Protein AF-A0ABD5YQP1-F1 (afdb_monomer)

Mean predicted aligned error: 10.9 Å

Sequence (111 aa):
MAQTTERLRRSLNDELEECRSEDVERRLDDLSALESALRTEQVTAELNVFAALGNEVQYALVRVLVAAQEELCVCKLHAVVDVTESGLSHALSALVDAGLVTVLKGSVSNE

Solvent-accessible surface area (backbone atoms only — not comparable to full-atom values): 6700 Å² total; per-residue (Å²): 109,73,68,57,55,53,53,52,51,54,52,52,65,73,67,48,89,58,80,47,71,72,56,49,52,52,50,51,50,52,50,50,52,52,49,58,69,61,72,40,74,62,49,58,56,51,47,40,39,49,60,40,51,70,37,71,68,36,37,50,52,52,52,51,43,66,72,63,75,56,92,75,55,70,72,61,51,55,76,75,42,101,59,53,71,70,53,48,54,51,39,51,49,46,30,39,75,41,67,75,50,85,86,81,85,74,80,83,78,87,125

pLDDT: mean 83.55, std 13.7, range [35.53, 96.25]

Organism: NCBI:txid2934937

Radius of gyration: 29.43 Å; Cα contacts (8 Å, |Δi|>4): 40; chains: 1; bounding box: 75×23×73 Å

Structure (mmCIF, N/CA/C/O backbone):
data_AF-A0ABD5YQP1-F1
#
_entry.id   AF-A0ABD5YQP1-F1
#
loop_
_atom_site.group_PDB
_atom_site.id
_atom_site.type_symbol
_atom_site.label_atom_id
_atom_site.label_alt_id
_atom_site.label_comp_id
_atom_site.label_asym_id
_atom_site.label_entity_id
_atom_site.label_seq_id
_atom_site.pdbx_PDB_ins_code
_atom_site.Cartn_x
_atom_site.Cartn_y
_atom_site.Cartn_z
_atom_site.occupancy
_atom_site.B_iso_or_equiv
_atom_site.auth_seq_id
_atom_site.auth_comp_id
_atom_site.auth_asym_id
_atom_site.auth_atom_id
_atom_site.pdbx_PDB_model_num
ATOM 1 N N . MET A 1 1 ? -43.910 11.516 51.517 1.00 55.78 1 MET A N 1
ATOM 2 C CA . MET A 1 1 ? -42.697 11.938 50.782 1.00 55.78 1 MET A CA 1
ATOM 3 C C . MET A 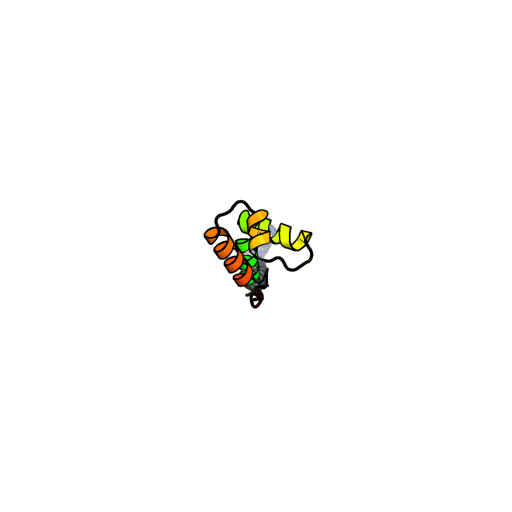1 1 ? -42.126 10.817 49.924 1.00 55.78 1 MET A C 1
ATOM 5 O O . MET A 1 1 ? -42.002 11.049 48.736 1.00 55.78 1 MET A O 1
ATOM 9 N N . ALA A 1 2 ? -41.903 9.603 50.453 1.00 61.56 2 ALA A N 1
ATOM 10 C CA . ALA A 1 2 ? -41.384 8.462 49.677 1.00 61.56 2 ALA A CA 1
ATOM 11 C C . ALA A 1 2 ? -42.215 8.078 48.426 1.00 61.56 2 ALA A C 1
ATOM 13 O O . ALA A 1 2 ? -41.653 7.845 47.365 1.00 61.56 2 ALA A O 1
ATOM 14 N N . GLN A 1 3 ? -43.554 8.079 48.509 1.00 71.38 3 GLN A N 1
ATOM 15 C CA . GLN A 1 3 ? -44.418 7.815 47.340 1.00 71.38 3 GLN A CA 1
ATOM 16 C C . GLN A 1 3 ? -44.351 8.917 46.271 1.00 71.38 3 GLN A C 1
ATOM 18 O O . GLN A 1 3 ? -44.520 8.649 45.085 1.00 71.38 3 GLN A O 1
ATOM 23 N N . THR A 1 4 ? -44.119 10.164 46.685 1.00 75.50 4 THR A N 1
ATOM 24 C CA . THR A 1 4 ? -44.036 11.318 45.783 1.00 75.50 4 THR A CA 1
ATOM 25 C C . THR A 1 4 ? -42.733 11.277 44.993 1.00 75.50 4 THR A C 1
ATOM 27 O O . THR A 1 4 ? -42.753 11.485 43.785 1.00 75.50 4 THR A O 1
ATOM 30 N N . THR A 1 5 ? -41.621 10.931 45.648 1.00 73.31 5 THR A N 1
ATOM 31 C CA . THR A 1 5 ? -40.327 10.711 44.988 1.00 73.31 5 THR A CA 1
ATOM 32 C C . THR A 1 5 ? -40.347 9.513 44.040 1.00 73.31 5 THR A C 1
ATOM 34 O O . THR A 1 5 ? -39.743 9.592 42.976 1.00 73.31 5 THR A O 1
ATOM 37 N N . GLU A 1 6 ? -41.068 8.438 44.368 1.00 76.19 6 GLU A N 1
ATOM 38 C CA . GLU A 1 6 ? -41.211 7.256 43.500 1.00 76.19 6 GLU A CA 1
ATOM 39 C C . GLU A 1 6 ? -41.997 7.565 42.213 1.00 76.19 6 GLU A C 1
ATOM 41 O O . GLU A 1 6 ? -41.606 7.174 41.113 1.00 76.19 6 GLU A O 1
ATOM 46 N N . ARG A 1 7 ? -43.093 8.328 42.337 1.00 74.19 7 ARG A N 1
ATOM 47 C CA . ARG A 1 7 ? -43.866 8.818 41.185 1.00 74.19 7 ARG A CA 1
ATOM 48 C C . ARG A 1 7 ? -43.049 9.759 40.305 1.00 74.19 7 ARG A C 1
ATOM 50 O O . ARG A 1 7 ? -43.108 9.636 39.086 1.00 74.19 7 ARG A O 1
ATOM 57 N N . LEU A 1 8 ? -42.285 10.660 40.924 1.00 71.69 8 LEU A N 1
ATOM 58 C CA . LEU A 1 8 ? -41.431 11.603 40.205 1.00 71.69 8 LEU A CA 1
ATOM 59 C C . LEU A 1 8 ? -40.316 10.873 39.439 1.00 71.69 8 LEU A C 1
ATOM 61 O O . LEU A 1 8 ? -40.086 11.176 38.275 1.00 71.69 8 LEU A O 1
ATOM 65 N N . ARG A 1 9 ? -39.683 9.860 40.053 1.00 68.50 9 ARG A N 1
ATOM 66 C CA . ARG A 1 9 ? -38.667 9.021 39.393 1.00 68.50 9 ARG A CA 1
ATOM 67 C C . ARG A 1 9 ? -39.204 8.308 38.159 1.00 68.50 9 ARG A C 1
ATOM 69 O O . ARG A 1 9 ? -38.544 8.327 37.132 1.00 68.50 9 ARG A O 1
ATOM 76 N N . ARG A 1 10 ? -40.385 7.691 38.256 1.00 69.25 10 ARG A N 1
ATOM 77 C CA . ARG A 1 10 ? -40.994 6.964 37.132 1.00 69.25 10 ARG A CA 1
ATOM 78 C C . ARG A 1 10 ? -41.357 7.906 35.977 1.00 69.25 10 ARG A C 1
ATOM 80 O O . ARG A 1 10 ? -41.067 7.577 34.841 1.00 69.25 10 ARG A O 1
ATOM 87 N N . SER A 1 11 ? -41.895 9.091 36.280 1.00 64.19 11 SER A N 1
ATOM 88 C CA . SER A 1 11 ? -42.224 10.101 35.261 1.00 64.19 11 SER A CA 1
ATOM 89 C C . SER A 1 11 ? -40.981 10.612 34.526 1.00 64.19 11 SER A C 1
ATOM 91 O O . SER A 1 11 ? -40.989 10.697 33.307 1.00 64.19 11 SER A O 1
ATOM 93 N N . LEU A 1 12 ? -39.893 10.884 35.256 1.00 66.06 12 LEU A N 1
ATOM 94 C CA . LEU A 1 12 ? -38.626 11.319 34.658 1.00 66.06 12 LEU A CA 1
ATOM 95 C C . LEU A 1 12 ? -37.982 10.226 33.794 1.00 66.06 12 LEU A C 1
ATOM 97 O O . LEU A 1 12 ? -37.371 10.533 32.782 1.00 66.06 12 LEU A O 1
ATOM 101 N N . ASN A 1 13 ? -38.120 8.954 34.174 1.00 65.00 13 ASN A N 1
ATOM 102 C CA . ASN A 1 13 ? -37.539 7.832 33.434 1.00 65.00 13 ASN A CA 1
ATOM 103 C C . ASN A 1 13 ? -38.299 7.510 32.131 1.00 65.00 13 ASN A C 1
ATOM 105 O O . ASN A 1 13 ? -37.711 6.911 31.237 1.00 65.00 13 ASN A O 1
ATOM 109 N N . ASP A 1 14 ? -39.578 7.896 32.042 1.00 61.75 14 ASP A N 1
ATOM 110 C CA . ASP A 1 14 ? -40.414 7.760 30.841 1.00 61.75 14 ASP A CA 1
ATOM 111 C C . ASP A 1 14 ? -40.339 9.009 29.925 1.00 61.75 14 ASP A C 1
ATOM 113 O O . ASP A 1 14 ? -40.547 8.885 28.722 1.00 61.75 14 ASP A O 1
ATOM 117 N N . GLU A 1 15 ? -40.038 10.203 30.464 1.00 59.47 15 GLU A N 1
ATOM 118 C CA . GLU A 1 15 ? -39.889 11.459 29.691 1.00 59.47 15 GLU A CA 1
ATOM 119 C C . GLU A 1 15 ? -38.469 11.710 29.166 1.00 59.47 15 GLU A C 1
ATOM 121 O O . GLU A 1 15 ? -38.296 12.378 28.145 1.00 59.47 15 GLU A O 1
ATOM 126 N N . LEU A 1 16 ? -37.439 11.202 29.845 1.00 57.84 16 LEU A N 1
ATOM 127 C CA . LEU A 1 16 ? -36.063 11.324 29.381 1.00 57.84 16 LEU A CA 1
ATOM 128 C C . LEU A 1 16 ? -35.786 10.238 28.331 1.00 57.84 16 LEU A C 1
ATOM 130 O O . LEU A 1 16 ? -35.240 9.183 28.641 1.00 57.84 16 LEU A O 1
ATOM 134 N N . GLU A 1 17 ? -36.059 10.548 27.059 1.00 57.22 17 GLU A N 1
ATOM 135 C CA . GLU A 1 17 ? -35.425 9.904 25.885 1.00 57.22 17 GLU A CA 1
ATOM 136 C C . GLU A 1 17 ? -33.892 10.147 25.834 1.00 57.22 17 GLU A C 1
ATOM 138 O O . GLU A 1 17 ? -33.216 9.868 24.842 1.00 57.22 17 GLU A O 1
ATOM 143 N N . GLU A 1 18 ? -33.318 10.708 26.900 1.00 58.53 18 GLU A N 1
ATOM 144 C CA . GLU A 1 18 ? -31.903 10.994 27.052 1.00 58.53 18 GLU A CA 1
ATOM 145 C C . GLU A 1 18 ? -31.151 9.739 27.496 1.00 58.53 18 GLU A C 1
ATOM 147 O O . GLU A 1 18 ? -31.622 8.933 28.298 1.00 58.53 18 GLU A O 1
ATOM 152 N N . CYS A 1 19 ? -29.946 9.566 26.958 1.00 61.56 19 CYS A N 1
ATOM 153 C CA . CYS A 1 19 ? -29.098 8.423 27.274 1.00 61.56 19 CYS A CA 1
ATOM 154 C C . CYS A 1 19 ? -28.879 8.338 28.785 1.00 61.56 19 CYS A C 1
ATOM 156 O O . CYS A 1 19 ? -28.247 9.219 29.371 1.00 61.56 19 CYS A O 1
ATOM 158 N N . ARG A 1 20 ? -29.367 7.265 29.415 1.00 70.56 20 ARG A N 1
ATOM 159 C CA . ARG A 1 20 ? -29.080 6.995 30.827 1.00 70.56 20 ARG A CA 1
ATOM 160 C C . ARG A 1 20 ? -27.586 6.715 30.984 1.00 70.56 20 ARG A C 1
ATOM 162 O O . ARG A 1 20 ? -26.910 6.366 30.017 1.00 70.56 20 ARG A O 1
ATOM 169 N N . SER A 1 21 ? -27.062 6.821 32.202 1.00 73.62 21 SER A N 1
ATOM 170 C CA . SER A 1 21 ? -25.641 6.550 32.475 1.00 73.62 21 SER A CA 1
ATOM 171 C C . SER A 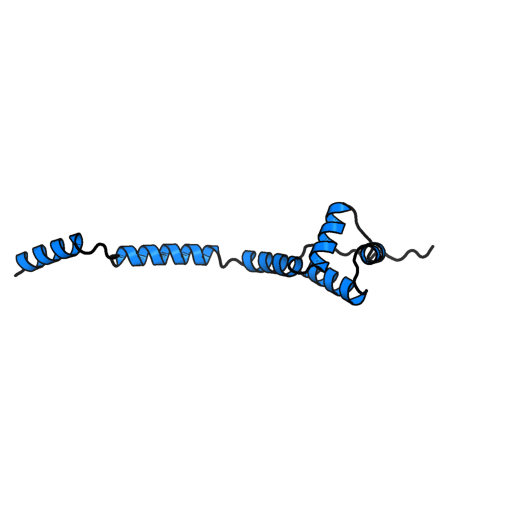1 21 ? -25.197 5.180 31.946 1.00 73.62 21 SER A C 1
ATOM 173 O O . SER A 1 21 ? -24.166 5.087 31.294 1.00 73.62 21 SER A O 1
ATOM 175 N N . GLU A 1 22 ? -26.034 4.153 32.107 1.00 75.44 22 GLU A N 1
ATOM 176 C CA . GLU A 1 22 ? -25.802 2.799 31.578 1.00 75.44 22 GLU A CA 1
ATOM 177 C C . GLU A 1 22 ? -25.736 2.751 30.036 1.00 75.44 22 GLU A C 1
ATOM 179 O O . GLU A 1 22 ? -25.017 1.935 29.461 1.00 75.44 22 GLU A O 1
ATOM 184 N N . ASP A 1 23 ? -26.489 3.611 29.340 1.00 80.56 23 ASP A N 1
ATOM 185 C CA . ASP A 1 23 ? -26.449 3.727 27.876 1.00 80.56 23 ASP A CA 1
ATOM 186 C C . ASP A 1 23 ? -25.179 4.441 27.397 1.00 80.56 23 ASP A C 1
ATOM 188 O O . ASP A 1 23 ? -24.651 4.123 26.329 1.00 80.56 23 ASP A O 1
ATOM 192 N N . VAL A 1 24 ? -24.680 5.391 28.191 1.00 85.00 24 VAL A N 1
ATOM 193 C CA . VAL A 1 24 ? -23.415 6.089 27.937 1.00 85.00 24 VAL A CA 1
ATOM 194 C C . VAL A 1 24 ? -22.229 5.158 28.172 1.00 85.00 24 VAL A C 1
ATOM 196 O O . VAL A 1 24 ? -21.374 5.061 27.297 1.00 85.00 24 VAL A O 1
ATOM 199 N N . GLU A 1 25 ? -22.197 4.443 29.298 1.00 87.44 25 GLU A N 1
ATOM 200 C CA . GLU A 1 25 ? -21.138 3.477 29.627 1.00 87.44 25 GLU A CA 1
ATOM 201 C C . GLU A 1 25 ? -21.000 2.417 28.533 1.00 87.44 25 GLU A C 1
ATOM 203 O O . GLU A 1 25 ? -19.916 2.240 27.985 1.00 87.44 25 GLU A O 1
ATOM 208 N N . ARG A 1 26 ? -22.118 1.822 28.098 1.00 87.88 26 ARG A N 1
ATOM 209 C CA . ARG A 1 26 ? -22.116 0.846 27.001 1.00 87.88 26 ARG A CA 1
ATOM 210 C C . ARG A 1 26 ? -21.548 1.414 25.700 1.00 87.88 26 ARG A C 1
ATOM 212 O O . ARG A 1 26 ? -20.772 0.750 25.028 1.00 87.88 26 ARG A O 1
ATOM 219 N N . ARG A 1 27 ? -21.913 2.649 25.336 1.00 87.38 27 ARG A N 1
ATOM 220 C CA . ARG A 1 27 ? -21.372 3.291 24.126 1.00 87.38 27 ARG A CA 1
ATOM 221 C C . ARG A 1 27 ? -19.886 3.597 24.242 1.00 87.38 27 ARG A C 1
ATOM 223 O O . ARG A 1 27 ? -19.184 3.525 23.239 1.00 87.38 27 ARG A O 1
ATOM 230 N N . LEU A 1 28 ? -19.415 3.971 25.428 1.00 92.25 28 LEU A N 1
ATOM 231 C CA . LEU A 1 28 ? -17.990 4.182 25.668 1.00 92.25 28 LEU A CA 1
ATOM 232 C C . LEU A 1 28 ? -17.220 2.862 25.565 1.00 92.25 28 LEU A C 1
ATOM 234 O O . LEU A 1 28 ? -16.156 2.846 24.949 1.00 92.25 28 LEU A O 1
ATOM 238 N N . ASP A 1 29 ? -17.780 1.765 26.077 1.00 93.94 29 ASP A N 1
ATOM 239 C CA . ASP A 1 29 ? -17.205 0.427 25.925 1.00 93.94 29 ASP A CA 1
ATOM 240 C C . ASP A 1 29 ? -17.154 -0.001 24.449 1.00 93.94 29 ASP A C 1
ATOM 242 O O . ASP A 1 29 ? -16.103 -0.436 23.973 1.00 93.94 29 ASP A O 1
ATOM 246 N N . ASP A 1 30 ? -18.239 0.203 23.692 1.00 93.06 30 ASP A N 1
ATOM 247 C CA . ASP A 1 30 ? -18.287 -0.079 22.250 1.00 93.06 30 ASP A CA 1
ATOM 248 C C . ASP A 1 30 ? -17.227 0.732 21.480 1.00 93.06 30 ASP A C 1
ATOM 250 O O . ASP A 1 30 ? -16.500 0.194 20.640 1.00 93.06 30 ASP A O 1
ATOM 254 N N . LEU A 1 31 ? -17.097 2.030 21.780 1.00 92.94 31 LEU A N 1
ATOM 255 C CA . LEU A 1 31 ? -16.091 2.904 21.166 1.00 92.94 31 LEU A CA 1
ATOM 256 C C . LEU A 1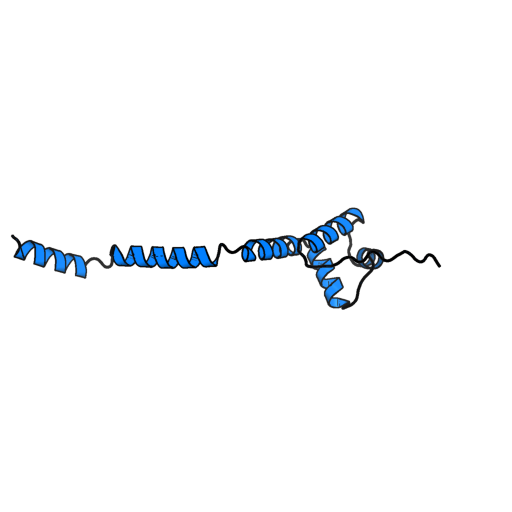 31 ? -14.662 2.494 21.544 1.00 92.94 31 LEU A C 1
ATOM 258 O O . LEU A 1 31 ? -13.785 2.503 20.683 1.00 92.94 31 LEU A O 1
ATOM 262 N N . SER A 1 32 ? -14.430 2.099 22.796 1.00 90.31 32 SER A N 1
ATOM 263 C CA . SER A 1 32 ? -13.135 1.606 23.281 1.00 90.31 32 SER A CA 1
ATOM 264 C C . SER A 1 32 ? -12.730 0.293 22.600 1.00 90.31 32 SER A C 1
ATOM 266 O O . SER A 1 32 ? -11.568 0.104 22.225 1.00 90.31 32 SER A O 1
ATOM 268 N N . ALA A 1 33 ? -13.693 -0.604 22.367 1.00 89.75 33 ALA A N 1
ATOM 269 C CA . ALA A 1 33 ? -13.471 -1.842 21.627 1.00 89.75 33 ALA A CA 1
ATOM 270 C C . ALA A 1 33 ? -13.121 -1.569 20.154 1.00 89.75 33 ALA A C 1
ATOM 272 O O . ALA A 1 33 ? -12.166 -2.150 19.633 1.00 89.75 33 ALA A O 1
ATOM 273 N N . LEU A 1 34 ? -13.839 -0.649 19.498 1.00 88.50 34 LEU A N 1
ATOM 274 C CA . LEU A 1 34 ? -13.532 -0.212 18.130 1.00 88.50 34 LEU A CA 1
ATOM 275 C C . LEU A 1 34 ? -12.152 0.444 18.039 1.00 88.50 34 LEU A C 1
ATOM 277 O O . LEU A 1 34 ? -11.369 0.126 17.147 1.00 88.50 34 LEU A O 1
ATOM 281 N N . GLU A 1 35 ? -11.829 1.329 18.976 1.00 86.06 35 GLU A N 1
ATOM 282 C CA . GLU A 1 35 ? -10.523 1.975 19.046 1.00 86.06 35 GLU A CA 1
ATOM 283 C C . GLU A 1 35 ? -9.395 0.952 19.223 1.00 86.06 35 GLU A C 1
ATOM 285 O O . GLU A 1 35 ? -8.380 1.014 18.528 1.00 86.06 35 GLU A O 1
ATOM 290 N N . SER A 1 36 ? -9.584 -0.023 20.110 1.00 84.75 36 SER A N 1
ATOM 291 C CA . SER A 1 36 ? -8.608 -1.087 20.344 1.00 84.75 36 SER A CA 1
ATOM 292 C C . SER A 1 36 ? -8.408 -1.965 19.104 1.00 84.75 36 SER A C 1
ATOM 294 O O . SER A 1 36 ? -7.276 -2.337 18.801 1.00 84.75 36 SER A O 1
ATOM 296 N N . ALA A 1 37 ? -9.474 -2.247 18.349 1.00 80.50 37 ALA A N 1
ATOM 297 C CA . ALA A 1 37 ? -9.380 -2.960 17.074 1.00 80.50 37 ALA A CA 1
ATOM 298 C C . ALA A 1 37 ? -8.588 -2.168 16.013 1.00 80.50 37 ALA A C 1
ATOM 300 O O . ALA A 1 37 ? -7.857 -2.760 15.218 1.00 80.50 37 ALA A O 1
ATOM 301 N N . LEU A 1 38 ? -8.696 -0.835 16.021 1.00 76.19 38 LEU A N 1
ATOM 302 C CA . LEU A 1 38 ? -8.012 0.057 15.078 1.00 76.19 38 LEU A CA 1
ATOM 303 C C . LEU A 1 38 ? -6.548 0.349 15.451 1.00 76.19 38 LEU A C 1
ATOM 305 O O . LEU A 1 38 ? -5.748 0.651 14.573 1.00 76.19 38 LEU A O 1
ATOM 309 N N . ARG A 1 39 ? -6.151 0.265 16.725 1.00 70.88 39 ARG A N 1
ATOM 310 C CA . ARG A 1 39 ? -4.776 0.569 17.185 1.00 70.88 39 ARG A CA 1
ATOM 311 C C . ARG A 1 39 ? -3.802 -0.611 17.054 1.00 70.88 39 ARG A C 1
ATOM 313 O O . ARG A 1 39 ? -2.985 -0.857 17.941 1.00 70.88 39 ARG A O 1
ATOM 320 N N . THR A 1 40 ? -3.874 -1.358 15.964 1.00 70.56 40 THR A N 1
ATOM 321 C CA . THR A 1 40 ? -2.980 -2.497 15.724 1.00 70.56 40 THR A CA 1
ATOM 322 C C . THR A 1 40 ? -1.734 -2.073 14.945 1.00 70.56 40 THR A C 1
ATOM 324 O O . THR A 1 40 ? -1.790 -1.188 14.094 1.00 70.56 40 THR A O 1
ATOM 327 N N . GLU A 1 41 ? -0.592 -2.730 15.194 1.00 73.94 41 GLU A N 1
ATOM 328 C CA . GLU A 1 41 ? 0.643 -2.560 14.398 1.00 73.94 41 GLU A CA 1
ATOM 329 C C . GLU A 1 41 ? 0.401 -2.762 12.891 1.00 73.94 41 GLU A C 1
ATOM 331 O O . GLU A 1 41 ? 1.097 -2.189 12.052 1.00 73.94 41 GLU A O 1
ATOM 336 N N . GLN A 1 42 ? -0.645 -3.522 12.561 1.00 78.88 42 GLN A N 1
ATOM 337 C CA . GLN A 1 42 ? -1.158 -3.705 11.215 1.00 78.88 42 GLN A CA 1
ATOM 338 C C . GLN A 1 42 ? -1.503 -2.376 10.521 1.00 78.88 42 GLN A C 1
ATOM 340 O O . GLN A 1 42 ? -1.131 -2.204 9.365 1.00 78.88 42 GLN A O 1
ATOM 345 N N . VAL A 1 43 ? -2.108 -1.402 11.215 1.00 84.44 43 VAL A N 1
ATOM 346 C CA . VAL A 1 43 ? -2.425 -0.089 10.622 1.00 84.44 43 VAL A CA 1
ATOM 347 C C . VAL A 1 43 ? -1.157 0.664 10.237 1.00 84.44 43 VAL A C 1
ATOM 349 O O . VAL A 1 43 ? -1.100 1.265 9.171 1.00 84.44 43 VAL A O 1
ATOM 352 N N . THR A 1 44 ? -0.105 0.603 11.054 1.00 84.81 44 THR A N 1
ATOM 353 C CA . THR A 1 44 ? 1.176 1.240 10.716 1.00 84.81 44 THR A CA 1
ATOM 354 C C . THR A 1 44 ? 1.802 0.604 9.472 1.00 84.81 44 THR A C 1
ATOM 356 O O . THR A 1 44 ? 2.277 1.320 8.591 1.00 84.81 44 THR A O 1
ATOM 359 N N . ALA A 1 45 ? 1.776 -0.728 9.367 1.00 85.56 45 ALA A N 1
ATOM 360 C CA . ALA A 1 45 ? 2.274 -1.434 8.187 1.00 85.56 45 ALA A CA 1
ATOM 361 C C . ALA A 1 45 ? 1.456 -1.101 6.924 1.00 85.56 45 ALA A C 1
ATOM 363 O O . ALA A 1 45 ? 2.032 -0.808 5.875 1.00 85.56 45 ALA A O 1
ATOM 364 N N . GLU A 1 46 ? 0.126 -1.072 7.032 1.00 90.12 46 GLU A N 1
ATOM 365 C CA . GLU A 1 46 ? -0.776 -0.672 5.945 1.00 90.12 46 GLU A CA 1
ATOM 366 C C . GLU A 1 46 ? -0.535 0.782 5.515 1.00 90.12 46 GLU A C 1
ATOM 368 O O . GLU A 1 46 ? -0.448 1.072 4.321 1.00 90.12 46 GLU A O 1
ATOM 373 N N . LEU A 1 47 ? -0.346 1.700 6.467 1.00 92.12 47 LEU A N 1
ATOM 374 C CA . LEU A 1 47 ? -0.034 3.100 6.178 1.00 92.12 47 LEU A CA 1
ATOM 375 C C . LEU A 1 47 ? 1.304 3.267 5.457 1.00 92.12 47 LEU A C 1
ATOM 377 O O . LEU A 1 47 ? 1.392 4.114 4.570 1.00 92.12 47 LEU A O 1
ATOM 381 N N . ASN A 1 48 ? 2.319 2.460 5.771 1.00 91.62 48 ASN A N 1
ATOM 382 C CA . ASN A 1 48 ? 3.588 2.486 5.036 1.00 91.62 48 ASN A CA 1
ATOM 383 C C . ASN A 1 48 ? 3.396 2.075 3.569 1.00 91.62 48 ASN A C 1
ATOM 385 O O . ASN A 1 48 ? 3.939 2.721 2.671 1.00 91.62 48 ASN A O 1
ATOM 389 N N . VAL A 1 49 ? 2.568 1.057 3.314 1.00 95.19 49 VAL A N 1
ATOM 390 C CA . VAL A 1 49 ? 2.192 0.650 1.951 1.00 95.19 49 VAL A CA 1
ATOM 391 C C . VAL A 1 49 ? 1.435 1.768 1.235 1.00 95.19 49 VAL A C 1
ATOM 393 O O . VAL A 1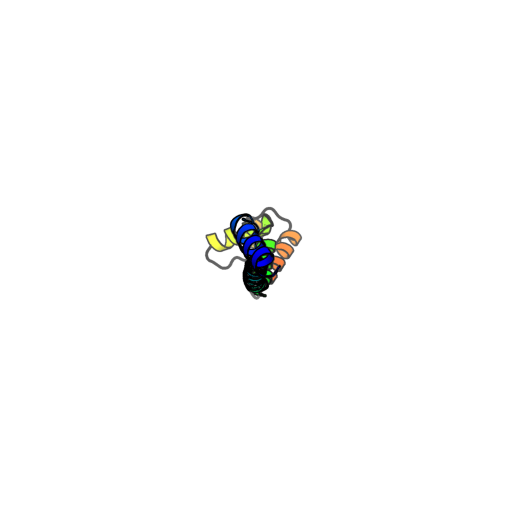 49 ? 1.781 2.119 0.107 1.00 95.19 49 VAL A O 1
ATOM 396 N N . PHE A 1 50 ? 0.431 2.371 1.878 1.00 95.81 50 PHE A N 1
ATOM 397 C CA . PHE A 1 50 ? -0.335 3.463 1.272 1.00 95.81 50 PHE A CA 1
ATOM 398 C C . PHE A 1 50 ? 0.516 4.706 1.016 1.00 95.81 50 PHE A C 1
ATOM 400 O O . PHE A 1 50 ? 0.372 5.326 -0.035 1.00 95.81 50 PHE A O 1
ATOM 407 N N . ALA A 1 51 ? 1.427 5.050 1.924 1.00 95.12 51 ALA A N 1
ATOM 408 C CA . ALA A 1 51 ? 2.356 6.157 1.737 1.00 95.12 51 ALA A CA 1
ATOM 409 C C . ALA A 1 51 ? 3.265 5.922 0.522 1.00 95.12 51 ALA A C 1
ATOM 411 O O . ALA A 1 51 ? 3.433 6.829 -0.293 1.00 95.12 51 ALA A O 1
ATOM 412 N N . ALA A 1 52 ? 3.781 4.700 0.356 1.00 96.25 52 ALA A N 1
ATOM 413 C CA . ALA A 1 52 ? 4.599 4.327 -0.796 1.00 96.25 52 ALA A CA 1
ATOM 414 C C . ALA A 1 52 ? 3.803 4.229 -2.110 1.00 96.25 52 ALA A C 1
ATOM 416 O O . ALA A 1 52 ? 4.370 4.387 -3.182 1.00 96.25 52 ALA A O 1
ATOM 417 N N . LEU A 1 53 ? 2.496 3.970 -2.076 1.00 96.25 53 LEU A N 1
ATOM 418 C CA . LEU A 1 53 ? 1.658 3.955 -3.285 1.00 96.25 53 LEU A CA 1
ATOM 419 C C . LEU A 1 53 ? 0.995 5.307 -3.583 1.00 96.25 53 LEU A C 1
ATOM 421 O O . LEU A 1 53 ? 0.456 5.493 -4.672 1.00 96.25 53 LEU A O 1
ATOM 425 N N . GLY A 1 54 ? 1.040 6.255 -2.645 1.00 96.19 54 GLY A N 1
ATOM 426 C CA . GLY A 1 54 ? 0.485 7.600 -2.801 1.00 96.19 54 GLY A CA 1
ATOM 427 C C . GLY A 1 54 ? 1.296 8.510 -3.729 1.00 96.19 54 GLY A C 1
ATOM 428 O O . GLY A 1 54 ? 0.826 9.588 -4.089 1.00 96.19 54 GLY A O 1
ATOM 429 N N . ASN A 1 55 ? 2.500 8.097 -4.131 1.00 94.56 55 ASN A N 1
ATOM 430 C CA . ASN A 1 55 ? 3.317 8.802 -5.111 1.00 94.56 55 ASN A CA 1
ATOM 431 C C . ASN A 1 55 ? 3.108 8.233 -6.520 1.00 94.56 55 ASN A C 1
ATOM 433 O O . ASN A 1 55 ? 3.153 7.021 -6.735 1.00 94.56 55 ASN A O 1
ATOM 437 N N . GLU A 1 56 ? 2.973 9.123 -7.500 1.00 92.62 56 GLU A N 1
ATOM 438 C CA . GLU A 1 56 ? 2.735 8.763 -8.899 1.00 92.62 56 GLU A CA 1
ATOM 439 C C . GLU A 1 56 ? 3.829 7.860 -9.494 1.00 92.62 56 GLU A C 1
ATOM 441 O O . GLU A 1 56 ? 3.518 6.855 -10.134 1.00 92.62 56 GLU A O 1
ATOM 446 N N . VAL A 1 57 ? 5.1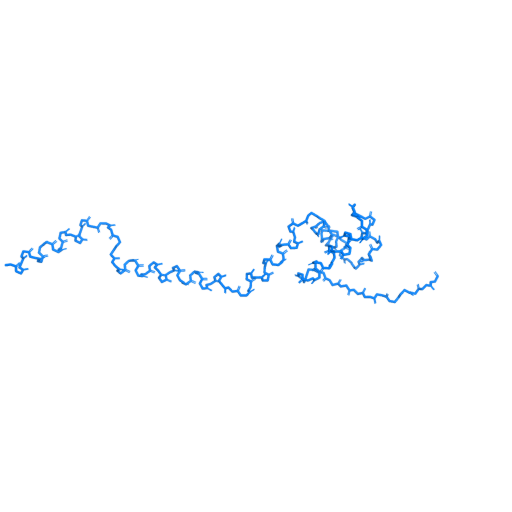05 8.162 -9.234 1.00 93.06 57 VAL A N 1
ATOM 447 C CA . VAL A 1 57 ? 6.250 7.397 -9.759 1.00 93.06 57 VAL A CA 1
ATOM 448 C C . VAL A 1 57 ? 6.286 5.999 -9.151 1.00 93.06 57 VAL A C 1
ATOM 450 O O . VAL A 1 57 ? 6.460 5.011 -9.865 1.00 93.06 57 VAL A O 1
ATOM 453 N N . GLN A 1 58 ? 6.101 5.901 -7.833 1.00 95.56 58 GLN A N 1
ATOM 454 C CA . GLN A 1 58 ? 6.092 4.623 -7.120 1.00 95.56 58 GLN A CA 1
ATOM 455 C C . GLN A 1 58 ? 4.932 3.739 -7.597 1.00 95.56 58 GLN A C 1
ATOM 457 O O . GLN A 1 58 ? 5.137 2.564 -7.913 1.00 95.56 58 GLN A O 1
ATOM 462 N N . TYR A 1 59 ? 3.735 4.314 -7.740 1.00 95.44 59 TYR A N 1
ATOM 463 C CA . TYR A 1 59 ? 2.578 3.606 -8.279 1.00 95.44 59 TYR A CA 1
ATOM 464 C C . TYR A 1 59 ? 2.810 3.136 -9.723 1.00 95.44 59 TYR A C 1
ATOM 466 O O . TYR A 1 59 ? 2.521 1.981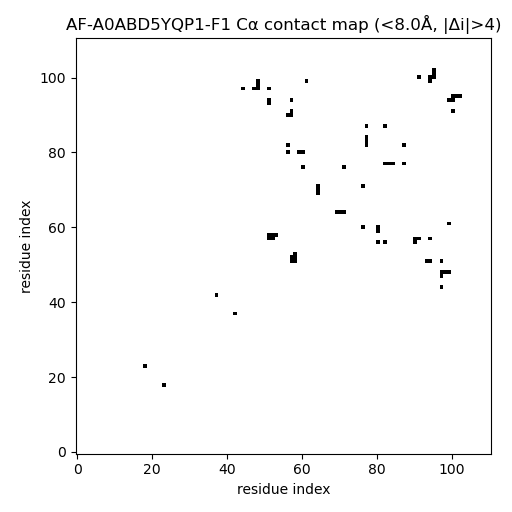 -10.049 1.00 95.44 59 TYR A O 1
ATOM 474 N N . ALA A 1 60 ? 3.381 3.986 -10.584 1.00 93.62 60 ALA A N 1
ATOM 475 C CA . ALA A 1 60 ? 3.713 3.623 -11.960 1.00 93.62 60 ALA A CA 1
ATOM 476 C C . ALA A 1 60 ? 4.714 2.457 -12.022 1.00 93.62 60 ALA A C 1
ATOM 478 O O . ALA A 1 60 ? 4.493 1.503 -12.770 1.00 93.62 60 ALA A O 1
ATOM 479 N N . LEU A 1 61 ? 5.763 2.477 -11.194 1.00 95.00 61 LEU A N 1
ATOM 480 C CA . LEU A 1 61 ? 6.744 1.389 -11.107 1.00 95.00 61 LEU A CA 1
ATOM 481 C C . LEU A 1 61 ? 6.098 0.061 -10.701 1.00 95.00 61 LEU A C 1
ATOM 483 O O . LEU A 1 61 ? 6.333 -0.958 -11.353 1.00 95.00 61 LEU A O 1
ATOM 487 N N . VAL A 1 62 ? 5.241 0.067 -9.677 1.00 95.75 62 VAL A N 1
ATOM 488 C CA . VAL A 1 62 ? 4.509 -1.137 -9.252 1.00 95.75 62 VAL A CA 1
ATOM 489 C C . VAL A 1 62 ? 3.616 -1.654 -10.380 1.00 95.75 62 VAL A C 1
ATOM 491 O O . VAL A 1 62 ? 3.601 -2.852 -10.659 1.00 95.75 62 VAL A O 1
ATOM 494 N N . ARG A 1 63 ? 2.912 -0.765 -11.091 1.00 95.25 63 ARG A N 1
ATOM 495 C CA . ARG A 1 63 ? 2.072 -1.140 -12.239 1.00 95.25 63 ARG A CA 1
ATOM 496 C C . ARG A 1 63 ? 2.877 -1.773 -13.373 1.00 95.25 63 ARG A C 1
ATOM 498 O O . ARG A 1 63 ? 2.399 -2.741 -13.963 1.00 95.25 63 ARG A O 1
ATOM 505 N N . VAL A 1 64 ? 4.072 -1.261 -13.656 1.00 95.00 64 VAL A N 1
ATOM 506 C CA . VAL A 1 64 ? 4.986 -1.835 -14.654 1.00 95.00 64 VAL A CA 1
ATOM 507 C C . VAL A 1 64 ? 5.435 -3.234 -14.234 1.00 95.00 64 VAL A C 1
ATOM 509 O O . VAL A 1 64 ? 5.326 -4.162 -15.031 1.00 95.00 64 VAL A O 1
ATOM 512 N N . LEU A 1 65 ? 5.869 -3.411 -12.983 1.00 94.75 65 LEU A N 1
ATOM 513 C CA . LEU A 1 65 ? 6.318 -4.710 -12.466 1.00 94.75 65 LEU A CA 1
ATOM 514 C C . LEU A 1 65 ? 5.193 -5.758 -12.486 1.00 94.75 65 LEU A C 1
ATOM 516 O O . LEU A 1 65 ? 5.397 -6.877 -12.957 1.00 94.75 65 LEU A O 1
ATOM 520 N N . VAL A 1 66 ? 3.985 -5.383 -12.053 1.00 96.00 66 VAL A N 1
ATOM 521 C CA . VAL A 1 66 ? 2.805 -6.266 -12.089 1.00 96.00 66 VAL A CA 1
ATOM 522 C C . VAL A 1 66 ? 2.431 -6.646 -13.522 1.00 96.00 66 VAL A C 1
ATOM 524 O O . VAL A 1 66 ? 2.086 -7.797 -13.775 1.00 96.00 66 VAL A O 1
ATOM 527 N N .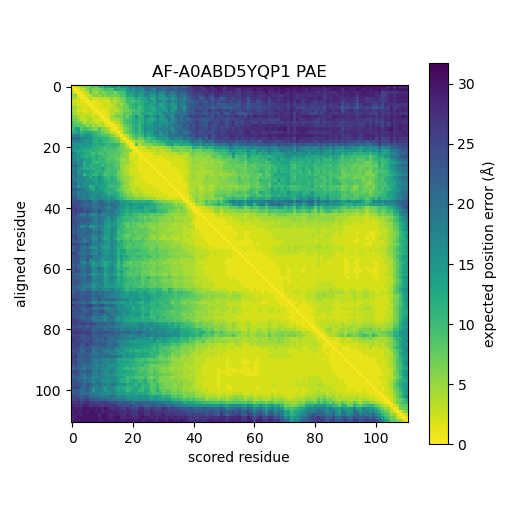 ALA A 1 67 ? 2.497 -5.704 -14.466 1.00 95.62 67 ALA A N 1
ATOM 528 C CA . ALA A 1 67 ? 2.193 -5.983 -15.867 1.00 95.62 67 ALA A CA 1
ATOM 529 C C . ALA A 1 67 ? 3.245 -6.888 -16.528 1.00 95.62 67 ALA A C 1
ATOM 531 O O . ALA A 1 67 ? 2.890 -7.730 -17.351 1.00 95.62 67 ALA A O 1
ATOM 532 N N . ALA A 1 68 ? 4.519 -6.722 -16.165 1.00 94.62 68 ALA A N 1
ATOM 533 C CA . ALA A 1 68 ? 5.620 -7.509 -16.706 1.00 94.62 68 ALA A CA 1
ATOM 534 C C . ALA A 1 68 ? 5.606 -8.965 -16.208 1.00 94.62 68 ALA A C 1
ATOM 536 O O . ALA A 1 68 ? 5.972 -9.858 -16.965 1.00 94.62 68 ALA A O 1
ATOM 537 N N . GLN A 1 69 ? 5.162 -9.208 -14.965 1.00 94.38 69 GLN A N 1
ATOM 538 C CA . GLN A 1 69 ? 5.190 -10.529 -14.310 1.00 94.38 69 GLN A CA 1
ATOM 539 C C . GLN A 1 69 ? 6.583 -11.194 -14.314 1.00 94.38 69 GLN A C 1
ATOM 541 O O . GLN A 1 69 ? 6.702 -12.415 -14.221 1.00 94.38 69 GLN A O 1
ATOM 546 N N . GLU A 1 70 ? 7.639 -10.387 -14.409 1.00 92.75 70 GLU A N 1
ATOM 547 C CA . GLU A 1 70 ? 9.036 -10.814 -14.410 1.00 92.75 70 GLU A CA 1
ATOM 548 C C . GLU A 1 70 ? 9.904 -9.823 -13.628 1.00 92.75 70 GLU A C 1
ATOM 550 O O . GLU A 1 70 ? 9.498 -8.696 -13.330 1.00 92.75 70 GLU A O 1
ATOM 555 N N . GLU A 1 71 ? 11.129 -10.237 -13.317 1.00 92.50 71 GLU A N 1
ATOM 556 C CA . GLU A 1 71 ? 12.139 -9.347 -12.759 1.00 92.50 71 GLU A CA 1
ATOM 557 C C . GLU A 1 71 ? 12.636 -8.371 -13.833 1.00 92.50 71 GLU A C 1
ATOM 559 O O . GLU A 1 71 ? 13.058 -8.763 -14.924 1.00 92.50 71 GLU A O 1
ATOM 564 N N . LEU A 1 72 ? 12.627 -7.077 -13.513 1.00 92.88 72 LEU A N 1
ATOM 565 C CA . LEU A 1 72 ? 13.123 -6.033 -14.402 1.00 92.88 72 LEU A CA 1
ATOM 566 C C . LEU A 1 72 ? 14.399 -5.420 -13.839 1.00 92.88 72 LEU A C 1
ATOM 568 O O . LEU A 1 72 ? 14.465 -5.024 -12.677 1.00 92.88 72 LEU A O 1
ATOM 572 N N . CYS A 1 73 ? 15.418 -5.291 -14.690 1.00 92.19 73 CYS A N 1
ATOM 573 C CA . CYS A 1 73 ? 16.603 -4.530 -14.327 1.00 92.19 73 CYS A CA 1
ATOM 574 C C . CYS A 1 73 ? 16.275 -3.032 -14.247 1.00 92.19 73 CYS A C 1
ATOM 576 O O . CYS A 1 73 ? 15.394 -2.526 -14.949 1.00 92.19 73 CYS A O 1
ATOM 578 N N . VAL A 1 74 ? 17.040 -2.300 -13.435 1.00 90.06 74 VAL A N 1
ATOM 579 C CA . VAL A 1 74 ? 16.850 -0.853 -13.252 1.00 90.06 74 VAL A CA 1
ATOM 580 C C . VAL A 1 74 ? 16.918 -0.081 -14.577 1.00 90.06 74 VAL A C 1
ATOM 582 O O . VAL A 1 74 ? 16.154 0.857 -14.780 1.00 90.06 74 VAL A O 1
ATOM 585 N N . CYS A 1 75 ? 17.752 -0.527 -15.524 1.00 89.75 75 CYS A N 1
ATOM 586 C CA . CYS A 1 75 ? 17.880 0.092 -16.844 1.00 89.75 75 CYS A CA 1
ATOM 587 C C . CYS A 1 75 ? 16.580 0.002 -17.657 1.00 89.75 75 CYS A C 1
ATOM 589 O O . CYS A 1 75 ? 16.203 0.968 -18.316 1.00 89.75 75 CYS A O 1
ATOM 591 N N . LYS A 1 76 ? 15.872 -1.138 -17.596 1.00 90.75 76 LYS A N 1
ATOM 592 C CA . LYS A 1 76 ? 14.562 -1.299 -18.247 1.00 90.75 76 LYS A CA 1
ATOM 593 C C . LYS A 1 76 ? 13.516 -0.404 -17.582 1.00 90.75 76 LYS A C 1
ATOM 595 O O . LYS A 1 76 ? 12.738 0.228 -18.285 1.00 90.75 76 LYS A O 1
ATOM 600 N N . LEU A 1 77 ? 13.518 -0.314 -16.250 1.00 91.38 77 LEU A N 1
ATOM 601 C CA . LEU A 1 77 ? 12.578 0.538 -15.512 1.00 91.38 77 LEU A CA 1
ATOM 602 C C . LEU A 1 77 ? 12.762 2.022 -15.857 1.00 91.38 77 LEU A C 1
ATOM 604 O O . LEU A 1 77 ? 11.780 2.709 -16.126 1.00 91.38 77 LEU A O 1
ATOM 608 N N . HIS A 1 78 ? 14.007 2.495 -15.943 1.00 90.06 78 HIS A N 1
ATOM 609 C CA . HIS A 1 78 ? 14.313 3.876 -16.332 1.00 90.06 78 HIS A CA 1
ATOM 610 C C . HIS A 1 78 ? 13.847 4.217 -17.760 1.00 90.06 78 HIS A C 1
ATOM 612 O O . HIS A 1 78 ? 13.577 5.374 -18.061 1.00 90.06 78 HIS A O 1
ATOM 618 N N . ALA A 1 79 ? 13.744 3.236 -18.661 1.00 87.38 79 ALA A N 1
ATOM 619 C CA . ALA A 1 79 ? 13.251 3.473 -20.020 1.00 87.38 79 ALA A CA 1
ATOM 620 C C . ALA A 1 79 ? 11.720 3.635 -20.095 1.00 87.38 79 ALA A C 1
ATOM 622 O O . ALA A 1 79 ? 11.211 4.148 -21.088 1.00 87.38 79 ALA A O 1
ATOM 623 N N . VAL A 1 80 ? 10.989 3.172 -19.075 1.00 87.69 80 VAL A N 1
ATOM 624 C CA . VAL A 1 80 ? 9.515 3.157 -19.056 1.00 87.69 80 VAL A CA 1
ATOM 625 C C . VAL A 1 80 ? 8.943 4.287 -18.199 1.00 87.69 80 VAL A C 1
ATOM 627 O O . VAL A 1 80 ? 7.805 4.700 -18.414 1.00 87.69 80 VAL A O 1
ATOM 630 N N . VAL A 1 81 ? 9.715 4.799 -17.238 1.00 84.44 81 VAL A N 1
ATOM 631 C CA . VAL A 1 81 ? 9.269 5.830 -16.295 1.00 84.44 81 VAL A CA 1
ATOM 632 C C . VAL A 1 81 ? 10.072 7.109 -16.512 1.00 84.44 81 VAL A C 1
ATOM 634 O O . VAL A 1 81 ? 11.298 7.081 -16.489 1.00 84.44 81 VAL A O 1
ATOM 637 N N . ASP A 1 82 ? 9.380 8.232 -16.710 1.00 82.19 82 ASP A N 1
ATOM 638 C CA . ASP A 1 82 ? 9.994 9.537 -16.991 1.00 82.19 82 ASP A CA 1
ATOM 639 C C . ASP A 1 82 ? 10.480 10.221 -15.703 1.00 82.19 82 ASP A C 1
ATOM 641 O O . ASP A 1 82 ? 9.861 11.145 -15.174 1.00 82.19 82 ASP A O 1
ATOM 645 N N . VAL A 1 83 ? 11.568 9.700 -15.137 1.00 86.69 83 VAL A N 1
ATOM 646 C CA . VAL A 1 83 ? 12.209 10.235 -13.929 1.00 86.69 83 VAL A CA 1
ATOM 647 C C . VAL A 1 83 ? 13.724 10.233 -14.063 1.00 86.69 83 VAL A C 1
ATOM 649 O O . VAL A 1 83 ? 14.300 9.514 -14.875 1.00 86.69 83 VAL A O 1
ATOM 652 N N . THR A 1 84 ? 14.391 11.032 -13.230 1.00 89.19 84 THR A N 1
ATOM 653 C CA . THR A 1 84 ? 15.851 10.988 -13.117 1.00 89.19 84 THR A CA 1
ATOM 654 C C . THR A 1 84 ? 16.312 9.682 -12.469 1.00 89.19 84 THR A C 1
ATOM 656 O O . THR A 1 84 ? 15.589 9.077 -11.676 1.00 89.19 84 THR A O 1
ATOM 659 N N . GLU A 1 85 ? 17.566 9.295 -12.706 1.00 85.19 85 GLU A N 1
ATOM 660 C CA . GLU A 1 85 ? 18.182 8.124 -12.066 1.00 85.19 85 GLU A CA 1
ATOM 661 C C . GLU A 1 85 ? 18.119 8.193 -10.528 1.00 85.19 85 GLU A C 1
ATOM 663 O O . GLU A 1 85 ? 17.775 7.218 -9.858 1.00 85.19 85 GLU A O 1
ATOM 668 N N . SER A 1 86 ? 18.376 9.376 -9.958 1.00 88.69 86 SER A N 1
ATOM 669 C CA . SER A 1 86 ? 18.247 9.616 -8.518 1.00 88.69 86 SER A CA 1
ATOM 670 C C . SER A 1 86 ? 16.804 9.472 -8.025 1.00 88.69 86 SER A C 1
ATOM 672 O O . SER A 1 86 ? 16.580 8.903 -6.955 1.00 88.69 86 SER A O 1
ATOM 674 N N . GLY A 1 87 ? 15.827 9.936 -8.811 1.00 90.56 87 GLY A N 1
ATOM 675 C CA . GLY A 1 87 ? 14.403 9.789 -8.518 1.00 90.56 87 GLY A CA 1
ATOM 676 C C . GLY A 1 87 ? 13.959 8.329 -8.550 1.00 90.56 87 GLY A C 1
ATOM 677 O O . GLY A 1 87 ? 13.260 7.883 -7.642 1.00 90.56 87 GLY A O 1
ATOM 678 N N . LEU A 1 88 ? 14.433 7.561 -9.533 1.00 91.88 88 LEU A N 1
ATOM 679 C CA . LEU A 1 88 ? 14.157 6.130 -9.645 1.00 91.88 88 LEU A CA 1
ATOM 680 C C . LEU A 1 88 ? 14.730 5.344 -8.461 1.00 91.88 88 LEU A C 1
ATOM 682 O O . LEU A 1 88 ? 14.021 4.547 -7.851 1.00 91.88 88 LEU A O 1
ATOM 686 N N . SER A 1 89 ? 15.993 5.588 -8.104 1.00 91.88 89 SER A N 1
ATOM 687 C CA . SER A 1 89 ? 16.642 4.928 -6.963 1.00 91.88 89 SER A CA 1
ATOM 688 C C . SER A 1 89 ? 15.908 5.208 -5.648 1.00 91.88 89 SER A C 1
ATOM 690 O O . SER A 1 89 ? 15.657 4.295 -4.854 1.00 91.88 89 SER A O 1
ATOM 692 N N . HIS A 1 90 ? 15.490 6.460 -5.441 1.00 93.19 90 HIS A N 1
ATOM 693 C CA . HIS A 1 90 ? 14.711 6.843 -4.269 1.00 93.19 90 HIS A CA 1
ATOM 694 C C . HIS A 1 90 ? 13.333 6.167 -4.245 1.00 93.19 90 HIS A C 1
ATOM 696 O O . HIS A 1 90 ? 12.946 5.600 -3.223 1.00 93.19 90 HIS A O 1
ATOM 702 N N . ALA A 1 91 ? 12.623 6.158 -5.378 1.00 94.25 91 ALA A N 1
ATOM 703 C CA . ALA A 1 91 ? 11.327 5.498 -5.49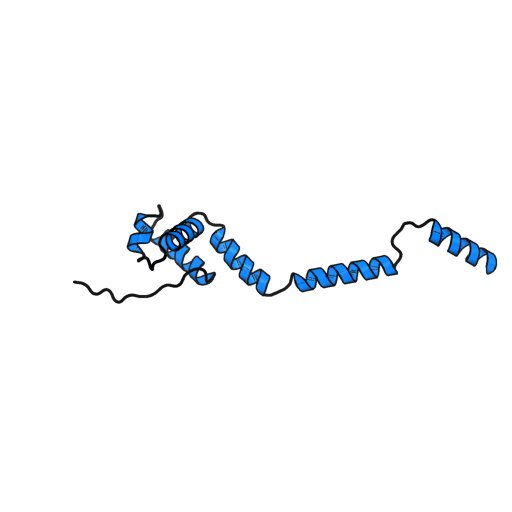6 1.00 94.25 91 ALA A CA 1
ATOM 704 C C . ALA A 1 91 ? 11.423 3.991 -5.207 1.00 94.25 91 ALA A C 1
ATOM 706 O O . ALA A 1 91 ? 10.620 3.470 -4.436 1.00 94.25 91 ALA A O 1
ATOM 707 N N . LEU A 1 92 ? 12.430 3.307 -5.762 1.00 94.62 92 LEU A N 1
ATOM 708 C CA . LEU A 1 92 ? 12.665 1.882 -5.512 1.00 94.62 92 LEU A CA 1
ATOM 709 C C . LEU A 1 92 ? 13.013 1.603 -4.049 1.00 94.62 92 LEU A C 1
ATOM 711 O O . LEU A 1 92 ? 12.503 0.639 -3.488 1.00 94.62 92 LEU A O 1
ATOM 715 N N . SER A 1 93 ? 13.829 2.453 -3.421 1.00 94.88 93 SER A N 1
ATOM 716 C CA . SER A 1 93 ? 14.188 2.297 -2.005 1.00 94.88 93 SER A CA 1
ATOM 717 C C . SER A 1 93 ? 12.949 2.369 -1.112 1.00 94.88 93 SER A C 1
ATOM 719 O O . SER A 1 93 ? 12.715 1.474 -0.311 1.00 94.88 93 SER A O 1
ATOM 721 N N . ALA A 1 94 ? 12.089 3.363 -1.332 1.00 95.75 94 ALA A N 1
ATOM 722 C CA . ALA A 1 94 ? 10.847 3.502 -0.580 1.00 95.75 94 ALA A CA 1
ATOM 723 C C . ALA A 1 94 ? 9.857 2.342 -0.817 1.00 95.75 94 ALA A C 1
ATOM 725 O O . ALA A 1 94 ? 9.142 1.944 0.100 1.00 95.75 94 ALA A O 1
ATOM 726 N N . LEU A 1 95 ? 9.826 1.761 -2.022 1.00 96.12 95 LEU A N 1
ATOM 727 C CA . LEU A 1 95 ? 9.034 0.555 -2.291 1.00 96.12 95 LEU A CA 1
ATOM 728 C C . LEU A 1 95 ? 9.594 -0.685 -1.572 1.00 96.12 95 LEU A C 1
ATOM 730 O O . LEU A 1 95 ? 8.811 -1.526 -1.128 1.00 96.12 95 LEU A O 1
ATOM 734 N N . VAL A 1 96 ? 10.921 -0.809 -1.447 1.00 95.75 96 VAL A N 1
ATOM 735 C CA . VAL A 1 96 ? 11.568 -1.873 -0.657 1.00 95.75 96 VAL A CA 1
ATOM 736 C C . VAL A 1 96 ? 11.257 -1.698 0.826 1.00 95.75 96 VAL A C 1
ATOM 738 O O . VAL A 1 96 ? 10.877 -2.667 1.479 1.00 95.75 96 VAL A O 1
ATOM 741 N N . ASP A 1 97 ? 11.356 -0.472 1.342 1.00 94.12 97 ASP A N 1
ATOM 742 C CA . ASP A 1 97 ? 11.059 -0.155 2.743 1.00 94.12 97 ASP A CA 1
ATOM 743 C C . ASP A 1 97 ? 9.592 -0.458 3.098 1.00 94.12 97 ASP A C 1
ATOM 745 O O . ASP A 1 97 ? 9.293 -0.903 4.206 1.00 94.12 97 ASP A O 1
ATOM 749 N N . ALA A 1 98 ? 8.676 -0.285 2.139 1.00 95.12 98 ALA A N 1
ATOM 750 C CA . ALA A 1 98 ? 7.270 -0.671 2.264 1.00 95.12 98 ALA A CA 1
ATOM 751 C C . ALA A 1 98 ? 6.999 -2.170 2.011 1.00 95.12 98 ALA A C 1
ATOM 753 O O . ALA A 1 98 ? 5.853 -2.608 2.105 1.00 95.12 98 ALA A O 1
ATOM 754 N N . GLY A 1 99 ? 8.019 -2.964 1.667 1.00 94.81 99 GLY A N 1
ATOM 755 C CA . GLY A 1 99 ? 7.894 -4.400 1.394 1.00 94.81 99 GLY A CA 1
ATOM 756 C C . GLY A 1 99 ? 7.178 -4.750 0.084 1.00 94.81 99 GLY A C 1
ATOM 757 O O . GLY A 1 99 ? 6.767 -5.895 -0.098 1.00 94.81 99 GLY A O 1
ATOM 758 N N . LEU A 1 100 ? 7.014 -3.789 -0.829 1.00 95.31 100 LEU A N 1
ATOM 759 C CA . LEU A 1 100 ? 6.279 -3.969 -2.087 1.00 95.31 100 LEU A CA 1
ATOM 760 C C . LEU A 1 100 ? 7.132 -4.565 -3.207 1.00 95.31 100 LEU A C 1
ATOM 762 O O . LEU A 1 100 ? 6.597 -5.178 -4.130 1.00 95.31 100 LEU A O 1
ATOM 766 N N . VAL A 1 101 ? 8.449 -4.374 -3.147 1.00 95.19 101 VAL A N 1
ATOM 767 C CA . VAL A 1 101 ? 9.393 -4.906 -4.135 1.00 95.19 101 VAL A CA 1
ATOM 768 C C . VAL A 1 101 ? 10.610 -5.499 -3.441 1.00 95.19 101 VAL A C 1
ATOM 770 O O . VAL A 1 101 ? 10.966 -5.120 -2.327 1.00 95.19 101 VAL A O 1
ATOM 773 N N . THR A 1 102 ? 11.279 -6.416 -4.129 1.00 93.38 102 THR A N 1
ATOM 774 C CA . THR A 1 102 ? 12.575 -6.951 -3.712 1.00 93.38 102 THR A CA 1
ATOM 775 C C . THR A 1 102 ? 13.623 -6.593 -4.756 1.00 93.38 102 THR A C 1
ATOM 777 O O . THR A 1 102 ? 13.320 -6.468 -5.942 1.00 93.38 102 THR A O 1
ATOM 780 N N . VAL A 1 103 ? 14.860 -6.379 -4.313 1.00 90.25 103 VAL A N 1
ATOM 781 C CA . VAL A 1 103 ? 15.978 -6.029 -5.194 1.00 90.25 103 VAL A CA 1
ATOM 782 C C . VAL A 1 103 ? 17.028 -7.122 -5.106 1.00 90.25 103 VAL A C 1
ATOM 784 O O . VAL A 1 103 ? 17.538 -7.424 -4.027 1.00 90.25 103 VAL A O 1
ATOM 787 N N . LEU A 1 104 ? 17.386 -7.678 -6.259 1.00 89.12 104 LEU A N 1
ATOM 788 C CA . LEU A 1 104 ? 18.482 -8.625 -6.402 1.00 89.12 104 LE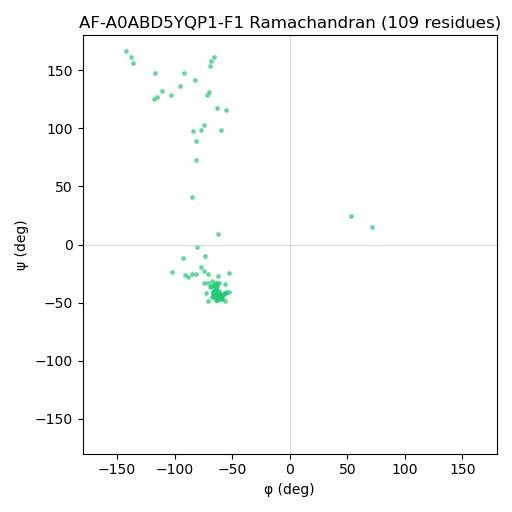U A CA 1
ATOM 789 C C . LEU A 1 104 ? 19.686 -7.909 -7.015 1.00 89.12 104 LEU A C 1
ATOM 791 O O . LEU A 1 104 ? 19.584 -7.251 -8.051 1.00 89.12 104 LEU A O 1
ATOM 795 N N . LYS A 1 105 ? 20.854 -8.040 -6.383 1.00 83.56 105 LYS A N 1
ATOM 796 C CA . LYS A 1 105 ? 22.116 -7.596 -6.983 1.00 83.56 105 LYS A CA 1
ATOM 797 C C . LYS A 1 105 ? 22.643 -8.699 -7.894 1.00 83.56 105 LYS A C 1
ATOM 799 O O . LYS A 1 105 ? 23.282 -9.636 -7.426 1.00 83.56 105 LYS A O 1
ATOM 804 N N . GLY A 1 106 ? 22.377 -8.573 -9.191 1.00 69.75 106 GLY A N 1
ATOM 805 C CA . GLY A 1 106 ? 23.036 -9.388 -10.206 1.00 69.75 106 GLY A CA 1
ATOM 806 C C . GLY A 1 106 ? 24.508 -8.991 -10.332 1.00 69.75 106 GLY A C 1
ATOM 807 O O . GLY A 1 106 ? 24.827 -7.806 -10.444 1.00 69.75 106 GLY A O 1
ATOM 808 N N . SER A 1 107 ? 25.421 -9.962 -10.314 1.00 55.94 107 SER A N 1
ATOM 809 C CA . SER A 1 107 ? 26.799 -9.740 -10.755 1.00 55.94 107 SER A CA 1
ATOM 810 C C . SER A 1 107 ? 26.770 -9.385 -12.240 1.00 55.94 107 SER A C 1
ATOM 812 O O . SER A 1 107 ? 26.331 -10.204 -13.048 1.00 55.94 107 SER A O 1
ATOM 814 N N . VAL A 1 108 ? 27.212 -8.175 -12.594 1.00 58.06 108 VAL A N 1
ATOM 815 C CA . VAL A 1 108 ? 27.371 -7.747 -13.990 1.00 58.06 108 VAL A CA 1
ATOM 816 C C . VAL A 1 108 ? 28.364 -8.702 -14.657 1.00 58.06 108 VAL A C 1
ATOM 818 O O . VAL A 1 108 ? 29.572 -8.577 -14.466 1.00 58.06 108 VAL A O 1
ATOM 821 N N . SER A 1 109 ? 27.859 -9.691 -15.395 1.00 45.50 109 SER A N 1
ATOM 822 C CA . SER A 1 109 ? 28.676 -10.453 -16.337 1.00 45.50 109 SER A CA 1
ATOM 823 C C . SER A 1 109 ? 28.837 -9.559 -17.553 1.00 45.50 109 SER A C 1
ATOM 825 O O . SER A 1 109 ? 27.907 -9.374 -18.331 1.00 45.50 109 SER A O 1
ATOM 827 N N . ASN A 1 110 ? 29.979 -8.884 -17.601 1.00 42.19 110 ASN A N 1
ATOM 828 C CA . ASN A 1 110 ? 30.398 -8.073 -18.728 1.00 42.19 110 ASN A CA 1
ATOM 829 C C . ASN A 1 110 ? 30.837 -9.042 -19.835 1.00 42.19 110 ASN A C 1
ATOM 831 O O . ASN A 1 110 ? 31.909 -9.637 -19.715 1.00 42.19 110 ASN A O 1
ATOM 835 N N . GLU A 1 111 ? 29.993 -9.233 -20.846 1.00 35.53 111 GLU A N 1
ATOM 836 C CA . GLU A 1 111 ? 30.310 -9.961 -22.083 1.00 35.53 111 GLU A CA 1
ATOM 837 C C . GLU A 1 111 ? 30.269 -8.993 -23.269 1.00 35.53 111 GLU A C 1
ATOM 839 O O . GLU A 1 111 ? 29.313 -8.183 -23.330 1.00 35.53 111 GLU A O 1
#

InterPro domains:
  IPR001845 HTH ArsR-type DNA-binding domain [PF01022] (68-102)
  IPR001845 HTH ArsR-type DNA-binding domain [PR00778] (50-65)
  IPR001845 HTH ArsR-type DNA-binding domain [PR00778] (71-82)
  IPR001845 HTH ArsR-type DNA-binding domain [PR00778] (84-99)
  IPR001845 HTH ArsR-type DNA-binding domain [PS50987] (38-111)
  IPR001845 HTH ArsR-type DNA-binding domain [SM00418] (48-110)
  IPR036388 Winged helix-like DNA-binding domain superfamily [G3DSA:1.10.10.10] (12-109)
  IPR036390 Winged helix DNA-binding domain superfamily [SSF46785] (40-105)

Secondary structure (DSSP, 8-state):
-HHHHHHHHHHHHHH--S--HHHHHHHHHHHHHHHHHH-SHHHHHHHHHHHHHSSHHHHHHHHHHHHH-S---HHHHHHHS-S-HHHHHHHHHHHHHTTS-----------

Foldseek 3Di:
DVVVVVVVVVVCVVPPPDQDPVNVVVVVVVVVVVVVVCPDVVVVLVVLVCVLCVDPQLVVLLVVCVVVVDDDDLVRSCVRGPDDPVVSVVSVVSCVVSVNDDDDDDDPPDD

Nearest PDB structures (foldseek):
  4rbr-assembly1_B  TM=6.555E-01  e=1.210E+00  Staphylococcus aureus subsp. aureus CN1
  4rgu-assembly1_B-2  TM=5.186E-01  e=1.070E+00  Acinetobacter baylyi ADP1
  4q77-assembly1_B  TM=6.645E-01  e=2.855E+00  Staphylococcus aureus subsp. aureus MRSA252